Protein AF-A0A4Y2X2B8-F1 (afdb_monomer_lite)

Structure (mmCIF, N/CA/C/O backbone):
data_AF-A0A4Y2X2B8-F1
#
_entry.id   AF-A0A4Y2X2B8-F1
#
loop_
_atom_site.group_PDB
_atom_site.id
_atom_site.type_symbol
_atom_site.label_atom_id
_atom_site.label_alt_id
_atom_site.label_comp_id
_atom_site.label_asym_id
_atom_site.label_entity_id
_atom_site.label_seq_id
_atom_site.pdbx_PDB_ins_code
_atom_site.Cartn_x
_atom_site.Cartn_y
_atom_site.Cartn_z
_atom_site.occupancy
_atom_site.B_iso_or_equiv
_atom_site.auth_seq_id
_atom_site.auth_comp_id
_atom_site.auth_asym_id
_atom_site.auth_atom_id
_atom_site.pdbx_PDB_model_num
ATOM 1 N N . MET A 1 1 ? 5.332 -19.993 -2.858 1.00 38.53 1 MET A N 1
ATOM 2 C CA . MET A 1 1 ? 6.749 -20.087 -3.263 1.00 38.53 1 MET A CA 1
ATOM 3 C C . MET A 1 1 ? 6.742 -20.393 -4.751 1.00 38.53 1 MET A C 1
ATOM 5 O O . MET A 1 1 ? 6.251 -21.452 -5.110 1.00 38.53 1 MET A O 1
ATOM 9 N N . VAL A 1 2 ? 7.101 -19.439 -5.613 1.00 39.69 2 VAL A N 1
ATOM 10 C CA . VAL A 1 2 ? 7.128 -19.668 -7.070 1.00 39.69 2 VAL A CA 1
ATOM 11 C C . VAL A 1 2 ? 8.583 -19.916 -7.442 1.00 39.69 2 VAL A C 1
ATOM 13 O O . VAL A 1 2 ? 9.389 -18.992 -7.423 1.00 39.69 2 VAL A O 1
ATOM 16 N N . THR A 1 3 ? 8.921 -21.181 -7.670 1.00 45.09 3 THR A N 1
ATOM 17 C CA . THR A 1 3 ? 10.260 -21.622 -8.072 1.00 45.09 3 THR A CA 1
ATOM 18 C C . THR A 1 3 ? 10.431 -21.351 -9.564 1.00 45.09 3 THR A C 1
ATOM 20 O O . THR A 1 3 ? 9.633 -21.823 -10.372 1.00 45.09 3 THR A O 1
ATOM 23 N N . THR A 1 4 ? 11.446 -20.578 -9.942 1.00 54.59 4 THR A N 1
ATOM 24 C CA . THR A 1 4 ? 11.801 -20.330 -11.342 1.00 54.59 4 THR A CA 1
ATOM 25 C C . THR A 1 4 ? 12.544 -21.542 -11.907 1.00 54.59 4 THR A C 1
ATOM 27 O O . THR A 1 4 ? 13.564 -21.966 -11.369 1.00 54.59 4 THR A O 1
ATOM 30 N N . GLY A 1 5 ? 12.027 -22.125 -12.990 1.00 43.78 5 GLY A N 1
ATOM 31 C CA . GLY A 1 5 ? 12.719 -23.151 -13.770 1.00 43.78 5 GLY A CA 1
ATOM 32 C C . GLY A 1 5 ? 13.284 -22.544 -15.053 1.00 43.78 5 GLY A C 1
ATOM 33 O O . GLY A 1 5 ? 12.532 -21.958 -15.827 1.00 43.78 5 GLY A O 1
ATOM 34 N N . LEU A 1 6 ? 14.591 -22.680 -15.283 1.00 53.84 6 LEU A N 1
ATOM 35 C CA . LEU A 1 6 ? 15.222 -22.429 -16.584 1.00 53.84 6 LEU A CA 1
ATOM 36 C C . LEU A 1 6 ? 15.390 -23.766 -17.319 1.00 53.84 6 LEU A C 1
ATOM 38 O O . LEU A 1 6 ? 15.793 -24.760 -16.717 1.00 53.84 6 LEU A O 1
ATOM 42 N N . ASN A 1 7 ? 15.069 -23.796 -18.614 1.00 43.25 7 ASN A N 1
ATOM 43 C CA . ASN A 1 7 ? 15.209 -24.988 -19.453 1.00 43.25 7 ASN A CA 1
ATOM 44 C C . ASN A 1 7 ? 16.671 -25.126 -19.944 1.00 43.25 7 ASN A C 1
ATOM 46 O O . ASN A 1 7 ? 17.190 -24.166 -20.514 1.00 43.25 7 ASN A O 1
ATOM 50 N N . PRO A 1 8 ? 17.339 -26.284 -19.757 1.00 57.81 8 PRO A N 1
ATOM 51 C CA . PRO A 1 8 ? 18.758 -26.477 -20.071 1.00 57.81 8 PRO A CA 1
ATOM 52 C C . PRO A 1 8 ? 19.063 -26.809 -21.545 1.00 57.81 8 PRO A C 1
ATOM 54 O O . PRO A 1 8 ? 20.183 -27.207 -21.853 1.00 57.81 8 PRO A O 1
ATOM 57 N N . SER A 1 9 ? 18.117 -26.666 -22.478 1.00 54.47 9 SER A N 1
ATOM 58 C CA . SER A 1 9 ? 18.385 -26.916 -23.902 1.00 54.47 9 SER A CA 1
ATOM 59 C C . SER A 1 9 ? 17.758 -25.850 -24.797 1.00 54.47 9 SER A C 1
ATOM 61 O O . SER A 1 9 ? 16.569 -25.556 -24.701 1.00 54.47 9 SER A O 1
ATOM 63 N N . SER A 1 10 ? 18.561 -25.281 -25.698 1.00 55.69 10 SER A N 1
ATOM 64 C CA . SER A 1 10 ? 18.175 -24.197 -26.613 1.00 55.69 10 SER A CA 1
ATOM 65 C C . SER A 1 10 ? 17.110 -24.588 -27.651 1.00 55.69 10 SER A C 1
ATOM 67 O O . SER A 1 10 ? 16.647 -23.723 -28.388 1.00 55.69 10 SER A O 1
ATOM 69 N N . ASN A 1 11 ? 16.722 -25.871 -27.731 1.00 58.09 11 ASN A N 1
ATOM 70 C CA . ASN A 1 11 ? 15.921 -26.418 -28.834 1.00 58.09 11 ASN A CA 1
ATOM 71 C C . ASN A 1 11 ? 14.668 -27.197 -28.374 1.00 58.09 11 ASN A C 1
ATOM 73 O O . ASN A 1 11 ? 13.988 -27.801 -29.202 1.00 58.09 11 ASN A O 1
ATOM 77 N N . ALA A 1 12 ? 14.34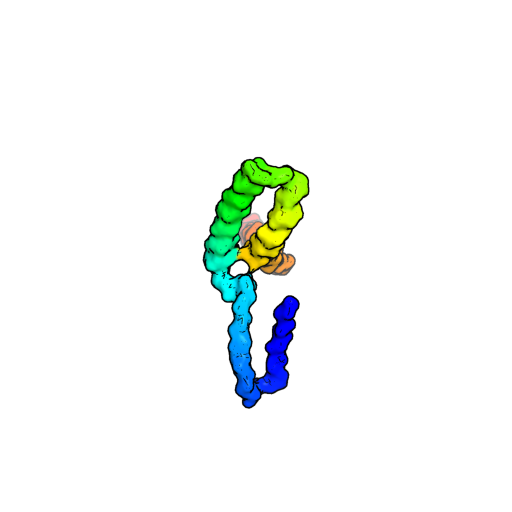0 -27.208 -27.078 1.00 50.19 12 ALA A N 1
ATOM 78 C CA . ALA A 1 12 ? 13.106 -27.812 -26.581 1.00 50.19 12 ALA A CA 1
ATOM 79 C C . ALA A 1 12 ? 12.006 -26.748 -26.487 1.00 50.19 12 ALA A C 1
ATOM 81 O O . ALA A 1 12 ? 12.197 -25.711 -25.857 1.00 50.19 12 ALA A O 1
ATOM 82 N N . CYS A 1 13 ? 10.850 -27.020 -27.098 1.00 51.62 13 CYS A N 1
ATOM 83 C CA . CYS A 1 13 ? 9.622 -26.240 -26.955 1.00 51.62 13 CYS A CA 1
ATOM 84 C C . CYS A 1 13 ? 9.238 -26.144 -25.467 1.00 51.62 13 CYS A C 1
ATOM 86 O O . CYS A 1 13 ? 8.568 -27.013 -24.915 1.00 51.62 13 CYS A O 1
ATOM 88 N N . GLY A 1 14 ? 9.733 -25.109 -24.793 1.00 49.59 14 GLY A N 1
ATOM 89 C CA . GLY A 1 14 ? 9.294 -24.704 -23.470 1.00 49.59 14 GLY A CA 1
ATOM 90 C C . GLY A 1 14 ? 8.185 -23.682 -23.635 1.00 49.59 14 GLY A C 1
ATOM 91 O O . GLY A 1 14 ? 8.361 -22.683 -24.331 1.00 49.59 14 GLY A O 1
ATOM 92 N N . LEU A 1 15 ? 7.040 -23.919 -23.001 1.00 50.28 15 LEU A N 1
ATOM 93 C CA . LEU A 1 15 ? 6.027 -22.882 -22.853 1.00 50.28 15 LEU A CA 1
ATOM 94 C C . LEU A 1 15 ? 6.678 -21.713 -22.110 1.00 50.28 15 LEU A C 1
ATOM 96 O O . LEU A 1 15 ? 7.235 -21.909 -21.029 1.00 50.28 15 LEU A O 1
ATOM 100 N N . ALA A 1 16 ? 6.638 -20.517 -22.701 1.00 50.78 16 ALA A N 1
ATOM 101 C CA . ALA A 1 16 ? 7.066 -19.300 -22.033 1.00 50.78 16 ALA A CA 1
ATOM 102 C C . ALA A 1 16 ? 6.228 -19.153 -20.760 1.00 50.78 16 ALA A C 1
ATOM 104 O O . ALA A 1 16 ? 5.053 -18.788 -20.807 1.00 50.78 16 ALA A O 1
ATOM 105 N N . VAL A 1 17 ? 6.814 -19.500 -19.617 1.00 46.88 17 VAL A N 1
ATOM 106 C CA . VAL A 1 17 ? 6.191 -19.248 -18.325 1.00 46.88 17 VAL A CA 1
ATOM 107 C C . VAL A 1 17 ? 6.174 -17.733 -18.183 1.00 46.88 17 VAL A C 1
ATOM 109 O O . VAL A 1 17 ? 7.213 -17.113 -17.963 1.00 46.88 17 VAL A O 1
ATOM 112 N N . ILE A 1 18 ? 5.005 -17.124 -18.388 1.00 53.16 18 ILE A N 1
ATOM 113 C CA . ILE A 1 18 ? 4.814 -15.695 -18.156 1.00 53.16 18 ILE A CA 1
ATOM 114 C C . ILE A 1 18 ? 5.147 -15.473 -16.684 1.00 53.16 18 ILE A C 1
ATOM 116 O O . ILE A 1 18 ? 4.464 -15.981 -15.795 1.00 53.16 18 ILE A O 1
ATOM 120 N N . ASN A 1 19 ? 6.229 -14.752 -16.415 1.00 54.53 19 ASN A N 1
ATOM 121 C CA . ASN A 1 19 ? 6.613 -14.417 -15.058 1.00 54.53 19 AS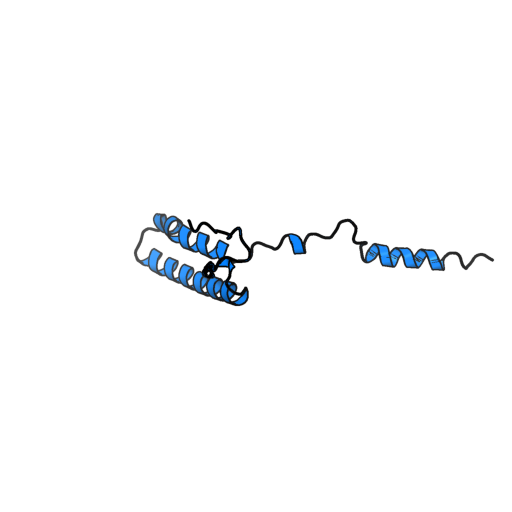N A CA 1
ATOM 122 C C . ASN A 1 19 ? 5.659 -13.312 -14.566 1.00 54.53 19 ASN A C 1
ATOM 124 O O . ASN A 1 19 ? 5.965 -12.128 -14.648 1.00 54.53 19 ASN A O 1
ATOM 128 N N . VAL A 1 20 ? 4.461 -13.678 -14.092 1.00 60.47 20 VAL A N 1
ATOM 129 C CA . VAL A 1 20 ? 3.439 -12.741 -13.563 1.00 60.47 20 VAL A CA 1
ATOM 130 C C . VAL A 1 20 ? 3.806 -12.259 -12.145 1.00 60.47 20 VAL A C 1
ATOM 132 O O . VAL A 1 20 ? 2.974 -12.151 -11.249 1.00 60.47 20 VAL A O 1
ATOM 135 N N . GLY A 1 21 ? 5.095 -12.034 -11.894 1.00 68.88 21 GLY A N 1
ATOM 136 C CA . GLY A 1 21 ? 5.598 -11.483 -10.638 1.00 68.88 21 GLY A CA 1
ATOM 137 C C . GLY A 1 21 ? 5.541 -9.958 -10.641 1.00 68.88 21 GLY A C 1
ATOM 138 O O . GLY A 1 21 ? 5.786 -9.342 -11.675 1.00 68.88 21 GLY A O 1
ATOM 139 N N . ILE A 1 22 ? 5.303 -9.347 -9.473 1.00 71.12 22 ILE A N 1
ATOM 140 C CA . ILE A 1 22 ? 5.339 -7.883 -9.266 1.00 71.12 22 ILE A CA 1
ATOM 141 C C . ILE A 1 22 ? 6.636 -7.269 -9.827 1.00 71.12 22 ILE A C 1
ATOM 143 O O . ILE A 1 22 ? 6.609 -6.180 -10.391 1.00 71.12 22 ILE A O 1
ATOM 147 N N . SER A 1 23 ? 7.752 -7.999 -9.758 1.00 72.31 23 SER A N 1
ATOM 148 C CA . SER A 1 23 ? 9.056 -7.602 -10.303 1.00 72.31 23 SER A CA 1
ATOM 149 C C . SER A 1 23 ? 9.092 -7.429 -11.828 1.00 72.31 23 SER A C 1
ATOM 151 O O . SER A 1 23 ? 9.954 -6.715 -12.323 1.00 72.31 23 SER A O 1
ATOM 153 N N . ASN A 1 24 ? 8.170 -8.049 -12.573 1.00 76.31 24 ASN A N 1
ATOM 154 C CA . ASN A 1 24 ? 8.083 -7.929 -14.036 1.00 76.31 24 ASN A CA 1
ATOM 155 C C . ASN A 1 24 ? 7.148 -6.796 -14.478 1.00 76.31 24 ASN A C 1
ATOM 157 O O . ASN A 1 24 ? 7.012 -6.540 -15.674 1.00 76.31 24 ASN A O 1
ATOM 161 N N . LEU A 1 25 ? 6.486 -6.117 -13.534 1.00 80.00 25 LEU A N 1
ATOM 162 C CA . LEU A 1 25 ? 5.663 -4.959 -13.853 1.00 80.00 25 LEU A CA 1
ATOM 163 C C . LEU A 1 25 ? 6.554 -3.762 -14.225 1.00 80.00 25 LEU A C 1
ATOM 165 O O . LEU A 1 25 ? 7.572 -3.518 -13.558 1.00 80.00 25 LEU A O 1
ATOM 169 N N . PRO A 1 26 ? 6.150 -2.958 -15.229 1.00 83.56 26 PRO A N 1
ATOM 170 C CA . 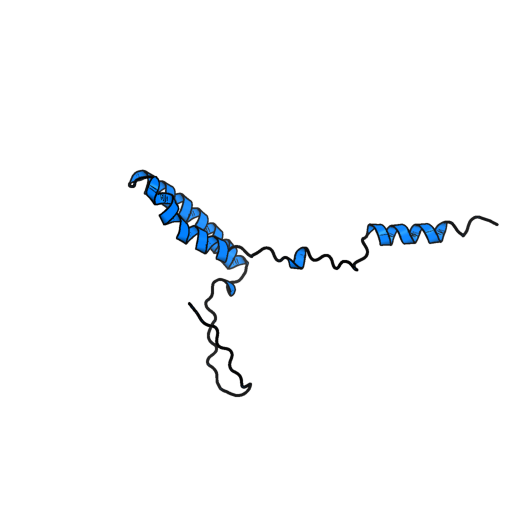PRO A 1 26 ? 6.817 -1.703 -15.539 1.00 83.56 26 PRO A CA 1
ATOM 171 C C . PRO A 1 26 ? 6.979 -0.840 -14.279 1.00 83.56 26 PRO A C 1
ATOM 173 O O . PRO A 1 26 ? 6.057 -0.806 -13.457 1.00 83.56 26 PRO A O 1
ATOM 176 N N . PRO A 1 27 ? 8.095 -0.103 -14.122 1.00 83.31 27 PRO A N 1
ATOM 177 C CA . PRO A 1 27 ? 8.312 0.762 -12.960 1.00 83.31 27 PRO A CA 1
ATOM 178 C C . PRO A 1 27 ? 7.126 1.691 -12.679 1.00 83.31 27 PRO A C 1
ATOM 180 O O . PRO A 1 27 ? 6.696 1.819 -11.539 1.00 83.31 27 PRO A O 1
ATOM 183 N N . ILE A 1 28 ? 6.521 2.253 -13.730 1.00 87.44 28 ILE A N 1
ATOM 184 C CA . ILE A 1 28 ? 5.350 3.126 -13.601 1.00 87.44 28 ILE A CA 1
ATOM 185 C C . ILE A 1 28 ? 4.120 2.410 -13.028 1.00 87.44 28 ILE A C 1
ATOM 187 O O . ILE A 1 28 ? 3.425 2.966 -12.182 1.00 87.44 28 ILE A O 1
ATOM 191 N N . ALA A 1 29 ? 3.882 1.159 -13.430 1.00 88.12 29 ALA A N 1
ATOM 192 C CA . ALA A 1 29 ? 2.775 0.355 -12.923 1.00 88.12 29 ALA A CA 1
ATOM 193 C C . ALA A 1 29 ? 3.003 -0.046 -11.458 1.00 88.12 29 ALA A C 1
ATOM 195 O O . ALA A 1 29 ? 2.059 -0.056 -10.672 1.00 88.12 29 ALA A O 1
ATOM 196 N N . ARG A 1 30 ? 4.257 -0.328 -11.075 1.00 89.12 30 ARG A N 1
ATOM 197 C CA . ARG A 1 30 ? 4.630 -0.590 -9.677 1.00 89.12 30 ARG A CA 1
ATOM 198 C C . ARG A 1 30 ? 4.393 0.631 -8.788 1.00 89.12 30 ARG A C 1
ATOM 200 O O . ARG A 1 30 ? 3.788 0.493 -7.728 1.00 89.12 30 ARG A O 1
ATOM 207 N N . THR A 1 31 ? 4.791 1.817 -9.246 1.00 91.62 31 THR A N 1
ATOM 208 C CA . THR A 1 31 ? 4.567 3.077 -8.525 1.00 91.62 31 THR A CA 1
ATOM 209 C C . THR A 1 31 ? 3.078 3.415 -8.396 1.00 91.62 31 THR A C 1
ATOM 211 O O . THR A 1 31 ? 2.633 3.773 -7.307 1.00 91.62 31 THR A O 1
ATOM 214 N N . ASP A 1 32 ? 2.278 3.257 -9.458 1.00 93.31 32 ASP A N 1
ATOM 215 C CA . ASP A 1 32 ? 0.819 3.463 -9.390 1.00 93.31 32 ASP A CA 1
ATOM 216 C C . ASP A 1 32 ? 0.159 2.506 -8.383 1.00 93.31 32 ASP A C 1
ATOM 218 O O . ASP A 1 32 ? -0.615 2.935 -7.523 1.00 93.31 32 ASP A O 1
ATOM 222 N N . LEU A 1 33 ? 0.531 1.220 -8.414 1.00 93.25 33 LEU A N 1
ATOM 223 C CA . LEU A 1 33 ? 0.067 0.234 -7.437 1.00 93.25 33 LEU A CA 1
ATOM 224 C C . LEU A 1 33 ? 0.462 0.599 -6.002 1.00 93.25 33 LEU A C 1
ATOM 226 O O . LEU A 1 33 ? -0.372 0.480 -5.104 1.00 93.25 33 LEU A O 1
ATOM 230 N N . ALA A 1 34 ? 1.696 1.058 -5.777 1.00 93.06 34 ALA A N 1
ATOM 231 C CA . ALA A 1 34 ? 2.159 1.475 -4.453 1.00 93.06 34 ALA A CA 1
ATOM 232 C C . ALA A 1 34 ? 1.320 2.642 -3.912 1.00 93.06 34 ALA A C 1
ATOM 234 O O . ALA A 1 34 ? 0.854 2.600 -2.773 1.00 93.06 34 ALA A O 1
ATOM 235 N N . ASN A 1 35 ? 1.052 3.641 -4.753 1.00 94.94 35 ASN A N 1
ATOM 236 C CA . ASN A 1 35 ? 0.247 4.803 -4.384 1.00 94.94 35 ASN A CA 1
ATOM 237 C C . ASN A 1 35 ? -1.204 4.423 -4.060 1.00 94.94 35 ASN A C 1
ATOM 239 O O . ASN A 1 35 ? -1.757 4.866 -3.051 1.00 94.94 35 ASN A O 1
ATOM 243 N N . ARG A 1 36 ? -1.819 3.553 -4.870 1.00 95.88 36 ARG A N 1
ATOM 244 C CA . ARG A 1 36 ? -3.172 3.038 -4.598 1.00 95.88 36 ARG A CA 1
ATOM 245 C C . ARG A 1 36 ? -3.225 2.249 -3.296 1.00 95.88 36 ARG A C 1
ATOM 247 O O . ARG A 1 36 ? -4.168 2.398 -2.522 1.00 95.88 36 ARG A O 1
ATOM 254 N N . LEU A 1 37 ? -2.211 1.428 -3.040 1.00 95.31 37 LEU A N 1
ATOM 255 C CA . LEU A 1 37 ? -2.125 0.641 -1.820 1.00 95.31 37 LEU A CA 1
ATOM 256 C C . LEU A 1 37 ? -1.974 1.522 -0.575 1.00 95.31 37 LEU A C 1
ATOM 258 O O . LEU A 1 37 ? -2.636 1.256 0.425 1.00 95.31 37 LEU A O 1
ATOM 262 N N . LEU A 1 38 ? -1.179 2.593 -0.637 1.00 96.06 38 LEU A N 1
ATOM 263 C CA . LEU A 1 38 ? -1.076 3.572 0.451 1.00 96.06 38 LEU A CA 1
ATOM 264 C C . LEU A 1 38 ? -2.439 4.191 0.788 1.00 96.06 38 LEU A C 1
ATOM 266 O O . LEU A 1 38 ? -2.820 4.237 1.958 1.00 96.06 38 LEU A O 1
ATOM 270 N N . ALA A 1 39 ? -3.208 4.588 -0.229 1.00 96.25 39 ALA A N 1
ATOM 271 C CA . ALA A 1 39 ? -4.552 5.128 -0.029 1.00 96.25 39 ALA A CA 1
ATOM 272 C C . ALA A 1 39 ? -5.519 4.104 0.600 1.00 96.25 39 ALA A C 1
ATOM 274 O O . ALA A 1 39 ? -6.364 4.473 1.418 1.00 96.25 39 ALA A O 1
ATOM 275 N N . LEU A 1 40 ? -5.397 2.819 0.246 1.00 96.44 40 LEU A N 1
ATOM 276 C CA . LEU A 1 40 ? -6.195 1.744 0.846 1.00 96.44 40 LEU A CA 1
ATOM 277 C C . LEU A 1 40 ? -5.803 1.466 2.296 1.00 96.44 40 LEU A C 1
ATOM 279 O O . LEU A 1 40 ? -6.682 1.250 3.125 1.00 96.44 40 LEU A O 1
ATOM 283 N N . ILE A 1 41 ? -4.508 1.487 2.616 1.00 96.38 41 ILE A N 1
ATOM 284 C CA . ILE A 1 41 ? -4.020 1.309 3.987 1.00 96.38 41 ILE A CA 1
ATOM 285 C C . ILE A 1 41 ? -4.593 2.397 4.898 1.00 96.38 41 ILE A C 1
ATOM 287 O O . ILE A 1 41 ? -5.026 2.096 6.010 1.00 96.38 41 ILE A O 1
ATOM 291 N N . GLU A 1 42 ? -4.619 3.646 4.434 1.00 96.44 42 GLU A N 1
ATOM 292 C CA . GLU A 1 42 ? -5.159 4.760 5.214 1.00 96.44 42 GLU A CA 1
ATOM 293 C C . GLU A 1 42 ? -6.656 4.577 5.502 1.00 96.44 42 GLU A C 1
ATOM 295 O O . GLU A 1 42 ? -7.097 4.644 6.651 1.00 96.44 42 GLU A O 1
ATOM 300 N N . GLN A 1 43 ? -7.434 4.219 4.478 1.00 96.94 43 GLN A N 1
ATOM 301 C CA . GLN A 1 43 ? -8.859 3.914 4.640 1.00 96.94 43 GLN A CA 1
ATOM 302 C C . GLN A 1 43 ? -9.091 2.705 5.553 1.00 96.94 43 GLN A C 1
ATOM 304 O O . GLN A 1 43 ? -9.974 2.730 6.412 1.00 96.94 43 GLN A O 1
ATOM 309 N N . PHE A 1 44 ? -8.280 1.656 5.409 1.00 96.94 44 PHE A N 1
ATOM 310 C CA . PHE A 1 44 ? -8.347 0.471 6.253 1.00 96.94 44 PHE A CA 1
ATOM 311 C C . PHE A 1 44 ? -8.107 0.819 7.725 1.00 96.94 44 PHE A C 1
ATOM 313 O O . PHE A 1 44 ? -8.858 0.358 8.582 1.00 96.94 44 PHE A O 1
ATOM 320 N N . ARG A 1 45 ? -7.115 1.667 8.029 1.00 96.38 45 ARG A N 1
ATOM 321 C CA . ARG A 1 45 ? -6.853 2.147 9.396 1.00 96.38 45 ARG A CA 1
ATOM 322 C C . ARG A 1 45 ? -8.057 2.879 9.975 1.00 96.38 45 ARG A C 1
ATOM 324 O O . ARG A 1 45 ? -8.468 2.563 11.091 1.00 96.38 45 ARG A O 1
ATOM 331 N N . ALA A 1 46 ? -8.645 3.802 9.215 1.00 96.50 46 ALA A N 1
ATOM 332 C CA . ALA A 1 46 ? -9.818 4.555 9.652 1.00 96.50 46 ALA A CA 1
ATOM 333 C C . ALA A 1 46 ? -11.006 3.630 9.972 1.00 96.50 46 ALA A C 1
ATOM 335 O O . ALA A 1 46 ? -11.602 3.717 11.048 1.00 96.50 46 ALA A O 1
ATOM 336 N N . VAL A 1 47 ? -11.308 2.682 9.078 1.00 97.38 47 VAL A N 1
ATOM 337 C CA . VAL A 1 47 ? -12.389 1.706 9.288 1.00 97.38 47 VAL A CA 1
ATOM 338 C C . VAL A 1 47 ? -12.075 0.777 10.460 1.00 97.38 47 VAL A C 1
ATOM 340 O O . VAL A 1 47 ? -12.955 0.515 11.282 1.00 97.38 47 VAL A O 1
ATOM 343 N N . TRP A 1 48 ? -10.832 0.309 10.590 1.00 97.06 48 TRP A N 1
ATOM 344 C CA . TRP A 1 48 ? -10.423 -0.566 11.684 1.00 97.06 48 TRP A CA 1
ATOM 345 C C . TRP A 1 48 ? -10.662 0.089 13.041 1.00 97.06 48 TRP A C 1
ATOM 347 O O . TRP A 1 48 ? -11.344 -0.498 13.877 1.00 97.06 48 TRP A O 1
ATOM 357 N N . LEU A 1 49 ? -10.163 1.313 13.236 1.00 95.94 49 LEU A N 1
ATOM 358 C CA . LEU A 1 49 ? -10.281 2.045 14.500 1.00 95.94 49 LEU A CA 1
ATOM 359 C C . LEU A 1 49 ? -11.731 2.401 14.855 1.00 95.94 49 LEU A C 1
ATOM 361 O O . LEU A 1 49 ? -12.032 2.616 16.024 1.00 95.94 49 LEU A O 1
ATOM 365 N N . SER A 1 50 ? -12.641 2.406 13.875 1.00 96.56 50 SER A N 1
ATOM 366 C CA . SER A 1 50 ? -14.073 2.612 14.122 1.00 96.56 50 SER A CA 1
ATOM 367 C C . SER A 1 50 ? -14.808 1.373 14.656 1.00 96.56 50 SER A C 1
ATOM 369 O O . SER A 1 50 ? -15.905 1.509 15.195 1.00 96.56 50 SER A O 1
ATOM 371 N N . ARG A 1 51 ? -14.252 0.161 14.488 1.00 94.81 51 ARG A N 1
ATOM 372 C CA . ARG A 1 51 ? -14.959 -1.107 14.781 1.00 94.81 51 ARG A CA 1
ATOM 373 C C . ARG A 1 51 ? -14.164 -2.136 15.581 1.00 94.81 51 ARG A C 1
ATOM 375 O O . ARG A 1 51 ? -14.754 -3.100 16.055 1.00 94.81 51 ARG A O 1
ATOM 382 N N . ASN A 1 52 ? -12.853 -1.969 15.718 1.00 95.62 52 ASN A N 1
ATOM 383 C CA . ASN A 1 52 ? -11.952 -2.969 16.285 1.00 95.62 52 ASN A CA 1
ATOM 384 C C . ASN A 1 52 ? -10.998 -2.350 17.312 1.00 95.62 52 ASN A C 1
ATOM 386 O O . ASN A 1 52 ? -10.747 -1.145 17.321 1.00 95.62 52 ASN A O 1
ATOM 390 N N . LEU A 1 53 ? -10.408 -3.207 18.147 1.00 94.06 53 LEU A N 1
ATOM 391 C CA . LEU A 1 53 ? -9.379 -2.812 19.106 1.00 94.06 53 LEU A CA 1
ATOM 392 C C . LEU A 1 53 ? -8.083 -2.373 18.390 1.00 94.06 53 LEU A C 1
ATOM 394 O O . LEU A 1 53 ? -7.636 -3.050 17.455 1.00 94.06 53 LEU A O 1
ATOM 398 N N . PRO A 1 54 ? -7.412 -1.303 18.859 1.00 93.19 54 PRO A N 1
ATOM 399 C CA . PRO A 1 54 ? -6.166 -0.823 18.256 1.00 93.19 54 PRO A CA 1
ATOM 400 C C . PRO A 1 54 ? -5.021 -1.847 18.259 1.00 93.19 54 PRO A C 1
ATOM 402 O O . PRO A 1 54 ? -4.182 -1.828 17.361 1.00 93.19 54 PRO A O 1
ATOM 405 N N . CYS A 1 55 ? -4.984 -2.766 19.230 1.00 93.31 55 CYS A N 1
ATOM 406 C CA . CYS A 1 55 ? -3.883 -3.722 19.389 1.00 93.31 55 CYS A CA 1
ATOM 407 C C . CYS A 1 55 ? -3.716 -4.689 18.202 1.00 93.31 55 CYS A C 1
ATOM 409 O O . CYS A 1 55 ? -2.596 -5.098 17.911 1.00 93.31 55 CYS A O 1
ATOM 411 N N . GLY A 1 56 ? -4.792 -5.016 17.478 1.00 93.50 56 GLY A N 1
ATOM 412 C CA . GLY A 1 56 ? -4.739 -5.900 16.304 1.00 93.50 56 GLY A CA 1
ATOM 413 C C . GLY A 1 56 ? -4.398 -5.191 14.988 1.00 93.50 56 GLY A C 1
ATOM 414 O O . GLY A 1 56 ? -4.215 -5.848 13.958 1.00 93.50 56 GLY A O 1
ATOM 415 N N . LEU A 1 57 ? -4.308 -3.856 14.998 1.00 94.12 57 LEU A N 1
ATOM 416 C CA . LEU A 1 57 ? -4.127 -3.075 13.777 1.00 94.12 57 LEU A CA 1
ATOM 417 C C . LEU A 1 57 ? -2.764 -3.347 13.131 1.00 94.12 57 LEU A C 1
ATOM 419 O O . LEU A 1 57 ? -2.693 -3.588 11.930 1.00 94.12 57 LEU A O 1
ATOM 423 N N . GLN A 1 58 ? -1.684 -3.359 13.916 1.00 93.94 58 GLN A N 1
ATOM 424 C CA . GLN A 1 58 ? -0.334 -3.536 13.368 1.00 93.94 58 GLN A CA 1
ATOM 425 C C . GLN A 1 58 ? -0.134 -4.905 12.716 1.00 93.94 58 GLN A C 1
ATOM 427 O O . GLN A 1 58 ? 0.411 -4.992 11.617 1.00 93.94 58 GLN A O 1
ATOM 432 N N . THR A 1 59 ? -0.643 -5.968 13.340 1.00 93.94 59 THR A N 1
ATOM 433 C CA . THR A 1 59 ? -0.599 -7.322 12.772 1.00 93.94 59 THR A CA 1
ATOM 434 C C . THR A 1 59 ? -1.353 -7.393 11.447 1.00 93.94 59 THR A C 1
ATOM 436 O O . THR A 1 59 ? -0.857 -7.970 10.483 1.00 93.94 59 THR A O 1
ATOM 439 N N . SER A 1 60 ? -2.516 -6.746 11.366 1.00 92.81 60 SER A N 1
ATOM 440 C CA . SER A 1 60 ? -3.323 -6.710 10.141 1.00 92.81 60 SER A CA 1
ATOM 441 C C . SER A 1 60 ? -2.646 -5.914 9.019 1.00 92.81 60 SER A C 1
ATOM 443 O O . SER A 1 60 ? -2.766 -6.256 7.845 1.00 92.81 60 SER A O 1
ATOM 445 N N . LEU A 1 61 ? -1.876 -4.882 9.373 1.00 95.50 61 LEU A N 1
ATOM 446 C CA . LEU A 1 61 ? -1.128 -4.057 8.423 1.00 95.50 61 LEU A CA 1
ATOM 447 C C . LEU A 1 61 ? 0.153 -4.714 7.892 1.00 95.50 61 LEU A C 1
ATOM 449 O O . LEU A 1 61 ? 0.661 -4.297 6.850 1.00 95.50 61 LEU A O 1
ATOM 453 N N . ALA A 1 62 ? 0.668 -5.748 8.560 1.00 93.38 62 ALA A N 1
ATOM 454 C CA . ALA A 1 62 ? 1.930 -6.394 8.201 1.00 93.38 62 ALA A CA 1
ATOM 455 C C . ALA A 1 62 ? 1.945 -6.934 6.758 1.00 93.38 62 ALA A C 1
ATOM 457 O O . ALA A 1 62 ? 2.958 -6.815 6.065 1.00 93.38 62 ALA A O 1
ATOM 458 N N . MET A 1 63 ? 0.819 -7.467 6.268 1.00 89.25 63 MET A N 1
ATOM 459 C CA . MET A 1 63 ? 0.718 -7.945 4.883 1.00 89.2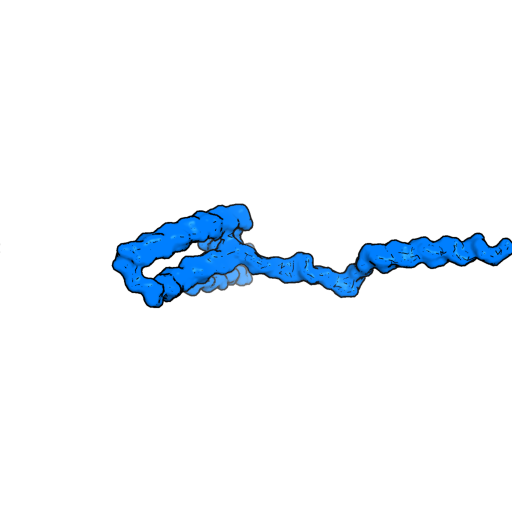5 63 MET A CA 1
ATOM 460 C C . MET A 1 63 ? 0.770 -6.802 3.866 1.00 89.25 63 MET A C 1
ATOM 462 O O . MET A 1 63 ? 1.449 -6.926 2.849 1.00 89.25 63 MET A O 1
ATOM 466 N N . PHE A 1 64 ? 0.108 -5.678 4.149 1.00 93.00 64 PHE A N 1
ATOM 467 C CA . PHE A 1 64 ? 0.146 -4.511 3.268 1.00 93.00 64 PHE A CA 1
ATOM 468 C C . PHE A 1 64 ? 1.548 -3.902 3.201 1.00 93.00 64 PHE A C 1
ATOM 470 O O . PHE A 1 64 ? 2.037 -3.614 2.111 1.00 93.00 64 PHE A O 1
ATOM 477 N N . ASN A 1 65 ? 2.232 -3.795 4.344 1.00 92.06 65 ASN A N 1
ATOM 478 C CA . ASN A 1 65 ? 3.620 -3.331 4.401 1.00 92.06 65 ASN A CA 1
ATOM 479 C C . ASN A 1 65 ? 4.557 -4.258 3.612 1.00 92.06 65 ASN A C 1
ATOM 481 O O . ASN A 1 65 ? 5.374 -3.788 2.829 1.00 92.06 65 ASN A O 1
ATOM 485 N N . SER A 1 66 ? 4.382 -5.575 3.746 1.00 90.75 66 SER A N 1
ATOM 486 C CA . SER A 1 66 ? 5.159 -6.573 2.992 1.00 90.75 66 SER A CA 1
ATOM 487 C C . SER A 1 66 ? 4.926 -6.520 1.478 1.00 90.75 66 SER A C 1
ATOM 489 O O . SER A 1 66 ? 5.749 -7.009 0.705 1.00 90.75 66 SER A O 1
ATOM 491 N N . LEU A 1 67 ? 3.775 -6.004 1.039 1.00 89.62 67 LEU A N 1
ATOM 492 C CA . LEU A 1 67 ? 3.460 -5.833 -0.377 1.00 89.62 67 LEU A CA 1
ATOM 493 C C . LEU A 1 67 ? 3.975 -4.488 -0.905 1.00 89.62 67 LEU A C 1
ATOM 495 O O . LEU A 1 67 ? 4.473 -4.439 -2.026 1.00 89.62 67 LEU A O 1
ATOM 499 N N . LEU A 1 68 ? 3.936 -3.431 -0.084 1.00 90.88 68 LEU A N 1
ATOM 500 C CA . LEU A 1 68 ? 4.552 -2.139 -0.396 1.00 90.88 68 LEU A CA 1
ATOM 501 C C . LEU A 1 68 ? 6.051 -2.272 -0.665 1.00 90.88 68 LEU A C 1
ATOM 503 O O . LEU A 1 68 ? 6.523 -1.757 -1.675 1.00 90.88 68 LEU A O 1
ATOM 507 N N . THR A 1 69 ? 6.786 -3.006 0.175 1.00 88.31 69 THR A N 1
ATOM 508 C CA . THR A 1 69 ? 8.233 -3.203 -0.028 1.00 88.31 69 THR A CA 1
ATOM 509 C C . THR A 1 69 ? 8.560 -3.886 -1.354 1.00 88.31 69 THR A C 1
ATOM 511 O O . THR A 1 69 ? 9.598 -3.618 -1.933 1.00 88.31 69 THR A O 1
ATOM 514 N N . LYS A 1 70 ? 7.658 -4.719 -1.887 1.00 86.25 70 LYS A N 1
ATOM 515 C CA . LYS A 1 70 ? 7.839 -5.382 -3.190 1.00 86.25 70 LYS A CA 1
ATOM 516 C C . LYS A 1 70 ? 7.505 -4.490 -4.387 1.00 86.25 70 LYS A C 1
ATOM 518 O O . LYS A 1 70 ? 7.898 -4.808 -5.508 1.00 86.25 70 LYS A O 1
ATOM 523 N N . LEU A 1 71 ? 6.720 -3.434 -4.178 1.00 87.56 71 LEU A N 1
ATOM 524 C CA . LEU A 1 71 ? 6.329 -2.486 -5.224 1.00 87.56 71 LEU A CA 1
ATOM 525 C C . LEU A 1 71 ? 7.338 -1.346 -5.364 1.00 87.56 71 LEU A C 1
ATOM 527 O O . LEU A 1 71 ? 7.544 -0.847 -6.468 1.00 87.56 71 LEU A O 1
ATOM 531 N N . ILE A 1 72 ? 7.978 -0.950 -4.268 1.00 82.44 72 ILE A N 1
ATOM 532 C CA . ILE A 1 72 ? 9.014 0.079 -4.282 1.00 82.44 72 ILE A CA 1
ATOM 533 C C . ILE A 1 72 ? 10.298 -0.553 -4.845 1.00 82.44 72 ILE A C 1
ATOM 535 O O . ILE A 1 72 ? 10.656 -1.655 -4.431 1.00 82.44 72 ILE A O 1
ATOM 539 N N . PRO A 1 73 ? 10.977 0.074 -5.822 1.00 69.81 73 PRO A N 1
ATOM 540 C CA . PRO A 1 73 ? 12.285 -0.400 -6.252 1.00 69.81 73 PRO A CA 1
ATOM 541 C C . PRO A 1 73 ? 13.236 -0.414 -5.048 1.00 69.81 73 PRO A C 1
ATOM 543 O O . PRO A 1 73 ? 13.366 0.604 -4.370 1.00 69.81 73 PRO A O 1
ATOM 546 N N . GLU A 1 74 ? 13.899 -1.544 -4.789 1.00 66.19 74 GLU A N 1
ATOM 547 C CA . GLU A 1 74 ? 15.118 -1.552 -3.972 1.00 66.19 74 GLU A CA 1
ATOM 548 C C . GLU A 1 74 ? 16.047 -0.511 -4.608 1.00 66.19 74 GLU A C 1
ATOM 550 O O . GLU A 1 74 ? 16.188 -0.507 -5.836 1.00 66.19 74 GLU A O 1
ATOM 555 N N . ASN A 1 75 ? 16.576 0.429 -3.819 1.00 54.31 75 ASN A N 1
ATOM 556 C CA . ASN A 1 75 ? 17.494 1.437 -4.338 1.00 54.31 75 ASN A CA 1
ATOM 557 C C . ASN A 1 75 ? 18.560 0.713 -5.159 1.00 54.31 75 ASN A C 1
ATOM 559 O O . ASN A 1 75 ? 19.197 -0.215 -4.665 1.00 54.31 75 ASN A O 1
ATOM 563 N N . ASP A 1 76 ? 18.680 1.076 -6.431 1.00 50.22 76 ASP A N 1
ATOM 564 C CA . ASP A 1 76 ? 19.675 0.488 -7.305 1.00 50.22 76 ASP A CA 1
ATOM 565 C C . ASP A 1 76 ? 21.044 0.939 -6.784 1.00 50.22 76 ASP A C 1
ATOM 567 O O . ASP A 1 76 ? 21.488 2.052 -7.065 1.00 50.22 76 ASP A O 1
ATOM 571 N N . ASP A 1 77 ? 21.691 0.111 -5.960 1.00 49.94 77 ASP A N 1
ATOM 572 C CA . ASP A 1 77 ? 23.021 0.389 -5.405 1.00 49.94 77 ASP A CA 1
ATOM 573 C C . ASP A 1 77 ? 24.055 0.647 -6.521 1.00 49.94 77 ASP A C 1
ATOM 575 O O . ASP A 1 77 ? 25.103 1.248 -6.275 1.00 49.94 77 ASP A O 1
ATOM 579 N N . SER A 1 78 ? 23.754 0.271 -7.773 1.00 54.62 78 SER A N 1
ATOM 580 C CA . SER A 1 78 ? 24.590 0.576 -8.938 1.00 54.62 78 SER A CA 1
ATOM 581 C C . SER A 1 78 ? 24.591 2.058 -9.338 1.00 54.62 78 SER A C 1
ATOM 583 O O . SER A 1 78 ? 25.564 2.532 -9.922 1.00 54.62 78 SER A O 1
ATOM 585 N N . LEU A 1 79 ? 23.566 2.835 -8.967 1.00 50.75 79 LEU A N 1
ATOM 586 C CA . LEU A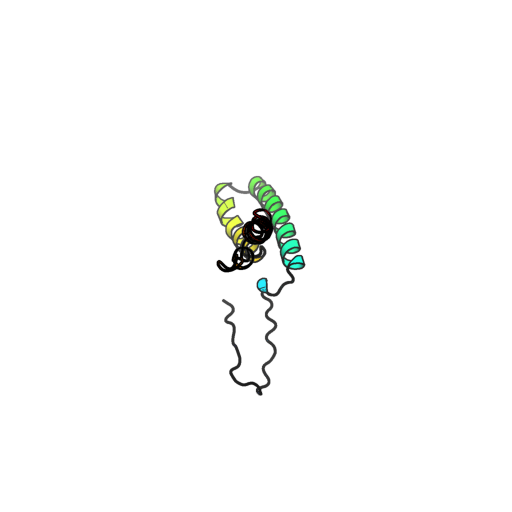 1 79 ? 23.534 4.290 -9.180 1.00 50.75 79 LEU A CA 1
ATOM 587 C C . LEU A 1 79 ? 24.463 5.043 -8.213 1.00 50.75 79 LEU A C 1
ATOM 589 O O . LEU A 1 79 ? 24.823 6.190 -8.477 1.00 50.75 79 LEU A O 1
ATOM 593 N N . TYR A 1 80 ? 24.884 4.389 -7.125 1.00 51.84 80 TYR A N 1
ATOM 594 C CA . TYR A 1 80 ? 25.858 4.905 -6.161 1.00 51.84 80 TYR A CA 1
ATOM 595 C C . TYR A 1 80 ? 27.234 4.240 -6.265 1.00 51.84 80 TYR A C 1
ATOM 597 O O . TYR A 1 80 ? 28.164 4.673 -5.579 1.00 51.84 80 TYR A O 1
ATOM 605 N N . SER A 1 81 ? 27.417 3.240 -7.136 1.00 46.88 81 SER A N 1
ATOM 606 C CA . SER A 1 81 ? 28.749 2.725 -7.446 1.00 46.88 81 SER A CA 1
ATOM 607 C C . SER A 1 81 ? 29.469 3.704 -8.373 1.00 46.88 81 SER A C 1
ATOM 609 O O . SER A 1 81 ? 29.603 3.479 -9.574 1.00 46.88 81 SER A O 1
ATOM 611 N N . VAL A 1 82 ? 29.932 4.821 -7.808 1.00 59.62 82 VAL A N 1
ATOM 612 C CA . VAL A 1 82 ? 31.025 5.589 -8.403 1.00 59.62 82 VAL A CA 1
ATOM 613 C C . VAL A 1 82 ? 32.189 4.612 -8.527 1.00 59.62 82 VAL A C 1
ATOM 615 O O . VAL A 1 82 ? 32.727 4.148 -7.518 1.00 59.62 82 VAL A O 1
ATOM 618 N N . ASP A 1 83 ? 32.531 4.239 -9.759 1.00 59.53 83 ASP A N 1
ATOM 619 C CA . ASP A 1 83 ? 33.735 3.465 -10.037 1.00 59.53 83 ASP A CA 1
ATOM 620 C C . ASP A 1 83 ? 34.895 4.214 -9.372 1.00 59.53 83 ASP A C 1
ATOM 622 O O . ASP A 1 83 ? 35.134 5.381 -9.678 1.00 59.53 83 ASP A O 1
ATOM 626 N N . ARG A 1 84 ? 35.598 3.602 -8.413 1.00 58.94 84 ARG A N 1
ATOM 627 C CA . ARG A 1 84 ? 36.688 4.282 -7.685 1.00 58.94 84 ARG A CA 1
ATOM 628 C C . ARG A 1 84 ? 37.816 4.757 -8.608 1.00 58.94 84 ARG A C 1
ATOM 630 O O . ARG A 1 84 ? 38.670 5.513 -8.160 1.00 58.94 84 ARG A O 1
ATOM 637 N N . ASN A 1 85 ? 37.812 4.325 -9.869 1.00 56.94 85 ASN A N 1
ATOM 638 C CA . ASN A 1 85 ? 38.736 4.772 -10.902 1.00 56.94 85 ASN A CA 1
ATOM 639 C C . ASN A 1 85 ? 38.173 5.891 -11.794 1.00 56.94 85 ASN A C 1
ATOM 641 O O . ASN A 1 85 ? 38.874 6.329 -12.704 1.00 56.94 85 ASN A O 1
ATOM 645 N N . THR A 1 86 ? 36.937 6.358 -11.576 1.00 65.69 86 THR A N 1
ATOM 646 C CA . THR A 1 86 ? 36.433 7.551 -12.269 1.00 65.69 86 THR A CA 1
ATOM 647 C C . THR A 1 86 ? 37.068 8.800 -11.657 1.00 65.69 86 THR A C 1
ATOM 649 O O . THR A 1 86 ? 36.828 9.087 -10.483 1.00 65.69 86 THR A O 1
ATOM 652 N N . PRO A 1 87 ? 37.898 9.543 -12.414 1.00 62.66 87 PRO A N 1
ATOM 653 C CA . PRO A 1 87 ? 38.493 10.773 -11.911 1.00 62.66 87 PRO A CA 1
ATOM 654 C C . PRO A 1 87 ? 37.378 11.776 -11.609 1.00 62.66 87 PRO A C 1
ATOM 656 O O . PRO A 1 87 ? 36.468 11.962 -12.426 1.00 62.66 87 PRO A O 1
ATOM 659 N N . LEU A 1 88 ? 37.428 12.420 -10.440 1.00 73.19 88 LEU A N 1
ATOM 660 C CA . LEU A 1 88 ? 36.438 13.436 -10.105 1.00 73.19 88 LEU A CA 1
ATOM 661 C C . LEU A 1 88 ? 36.604 14.617 -11.066 1.00 73.19 88 LEU A C 1
ATOM 663 O O . LEU A 1 88 ? 37.719 14.951 -11.465 1.00 73.19 88 LEU A O 1
ATOM 667 N N . LEU A 1 89 ? 35.504 15.294 -11.420 1.00 60.28 89 LEU A N 1
ATOM 668 C CA . LEU A 1 89 ? 35.558 16.510 -12.251 1.00 60.28 89 LEU A CA 1
ATOM 669 C C . LEU A 1 89 ? 36.586 17.517 -11.700 1.00 60.28 89 LEU A C 1
ATOM 671 O O . LEU A 1 89 ? 37.305 18.145 -12.469 1.00 60.28 89 LEU A O 1
ATOM 675 N N . GLN A 1 90 ? 36.720 17.589 -10.374 1.00 62.41 90 GLN A N 1
ATOM 676 C CA . GLN A 1 90 ? 37.732 18.374 -9.665 1.00 62.41 90 GLN A CA 1
ATOM 677 C C . GLN A 1 90 ? 39.176 18.054 -10.108 1.00 62.41 90 GLN A C 1
ATOM 679 O O . GLN A 1 90 ? 39.972 18.972 -10.307 1.00 62.41 90 GLN A O 1
ATOM 684 N N . ASP A 1 91 ? 39.505 16.776 -10.305 1.00 65.69 91 ASP A N 1
ATOM 685 C CA . ASP A 1 91 ? 40.848 16.306 -10.667 1.00 65.69 91 ASP A CA 1
ATOM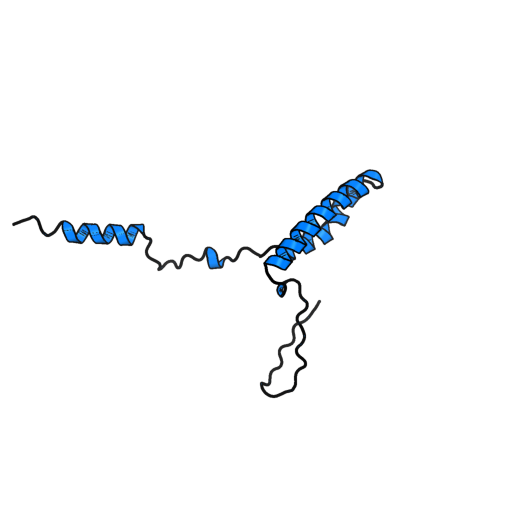 686 C C . ASP A 1 91 ? 41.174 16.624 -12.132 1.00 65.69 91 ASP A C 1
ATOM 688 O O . ASP A 1 91 ? 42.292 17.027 -12.463 1.00 65.69 91 ASP A O 1
ATOM 692 N N . LEU A 1 92 ? 40.170 16.525 -13.010 1.00 65.25 92 LEU A N 1
ATOM 693 C CA . LEU A 1 92 ? 40.288 16.884 -14.426 1.00 65.25 92 LEU A CA 1
ATOM 694 C C . LEU A 1 92 ? 40.543 18.386 -14.618 1.00 65.25 92 LEU A C 1
ATOM 696 O O . LEU A 1 92 ? 41.371 18.766 -15.447 1.00 65.25 92 LEU A O 1
ATOM 700 N N . TYR A 1 93 ? 39.889 19.238 -13.824 1.00 59.19 93 TYR A N 1
ATOM 701 C CA . TYR A 1 93 ? 40.130 20.684 -13.855 1.00 59.19 93 TYR A CA 1
ATOM 702 C C . TYR A 1 93 ? 41.464 21.076 -13.201 1.00 59.19 93 TYR A C 1
ATOM 704 O O . TYR A 1 93 ? 42.125 22.003 -13.672 1.00 59.19 93 TYR A O 1
ATOM 712 N N . SER A 1 94 ? 41.923 20.343 -12.181 1.00 61.56 94 SER A N 1
ATOM 713 C CA . SER A 1 94 ? 43.219 20.607 -11.540 1.00 61.56 94 SER A CA 1
ATOM 714 C C . SER A 1 94 ? 44.406 20.312 -12.471 1.00 61.56 94 SER A C 1
ATOM 716 O O . SER A 1 94 ? 45.390 21.054 -12.490 1.00 61.56 94 SER A O 1
ATOM 718 N N . SER A 1 95 ? 44.291 19.294 -13.332 1.00 56.53 95 SER A N 1
ATOM 719 C CA . SER A 1 95 ? 45.357 18.939 -14.278 1.00 56.53 95 SER A CA 1
ATOM 720 C C . SER A 1 95 ? 45.568 19.980 -15.390 1.00 56.53 95 SER A C 1
ATOM 722 O O . SER A 1 95 ? 46.664 20.062 -15.949 1.00 56.53 95 SER A O 1
ATOM 724 N N . THR A 1 96 ? 44.560 20.804 -15.705 1.00 58.09 96 THR A N 1
ATOM 725 C CA . THR A 1 96 ? 44.681 21.873 -16.714 1.00 58.09 96 THR A CA 1
ATOM 726 C C . THR A 1 96 ? 45.395 23.136 -16.222 1.00 58.09 96 THR A C 1
ATOM 728 O O . THR A 1 96 ? 45.825 23.944 -17.048 1.00 58.09 96 THR A O 1
ATOM 731 N N . ASP A 1 97 ? 45.592 23.297 -14.910 1.00 53.00 97 ASP A N 1
ATOM 732 C CA . ASP A 1 97 ? 46.295 24.457 -14.339 1.00 53.00 97 ASP A CA 1
ATOM 733 C C . ASP A 1 97 ? 47.828 24.294 -14.338 1.00 53.00 97 ASP A C 1
ATOM 735 O O . ASP A 1 97 ? 48.572 25.273 -14.436 1.00 53.00 97 ASP A O 1
ATOM 739 N N . ILE A 1 98 ? 48.337 23.056 -14.333 1.00 49.25 98 ILE A N 1
ATOM 740 C CA . ILE A 1 98 ? 49.788 22.790 -14.357 1.00 49.25 98 ILE A CA 1
ATOM 741 C C . ILE A 1 98 ? 50.406 23.076 -15.736 1.00 49.25 98 ILE A C 1
ATOM 743 O O . ILE A 1 98 ? 51.562 23.489 -15.815 1.00 49.25 98 ILE A O 1
ATOM 747 N N . ALA A 1 99 ? 49.637 22.957 -16.823 1.00 51.72 99 ALA A N 1
ATOM 748 C CA . ALA A 1 99 ? 50.134 23.207 -18.178 1.00 51.72 99 ALA A CA 1
ATOM 749 C C . ALA A 1 99 ? 50.342 24.700 -18.505 1.00 51.72 99 ALA A C 1
ATOM 751 O O . ALA A 1 99 ? 51.007 25.021 -19.488 1.00 51.72 99 ALA A O 1
ATOM 752 N N . ARG A 1 100 ? 49.801 25.629 -17.701 1.00 51.59 100 ARG A N 1
ATOM 753 C CA . ARG A 1 100 ? 49.971 27.076 -17.933 1.00 51.59 100 ARG A CA 1
ATOM 754 C C . ARG A 1 100 ? 51.099 27.713 -17.126 1.00 51.59 100 ARG A C 1
ATOM 756 O O . ARG A 1 100 ? 51.522 28.815 -17.469 1.00 51.59 100 ARG A O 1
ATOM 763 N N . LYS A 1 101 ? 51.625 27.045 -16.093 1.00 49.84 101 LYS A N 1
ATOM 764 C CA . LYS A 1 101 ? 52.628 27.650 -15.198 1.00 49.84 101 LYS A CA 1
ATOM 765 C C . LYS A 1 101 ? 54.088 27.414 -15.611 1.00 49.84 101 LYS A C 1
ATOM 767 O O . LYS A 1 101 ? 54.974 28.035 -15.039 1.00 49.84 101 LYS A O 1
ATOM 772 N N . THR A 1 102 ? 54.356 26.596 -16.630 1.00 53.03 102 THR A N 1
ATOM 773 C CA . THR A 1 102 ? 55.714 26.360 -17.165 1.00 53.03 102 THR A CA 1
ATOM 774 C C . THR A 1 102 ? 56.087 27.228 -18.373 1.00 53.03 102 THR A C 1
ATOM 776 O O . THR A 1 102 ? 57.187 27.078 -18.893 1.00 53.03 102 THR A O 1
ATOM 779 N N . SER A 1 103 ? 55.233 28.169 -18.802 1.00 52.31 103 SER A N 1
ATOM 780 C CA . SER A 1 103 ? 55.517 29.035 -19.963 1.00 52.31 103 SER A CA 1
ATOM 781 C C . SER A 1 103 ? 55.860 30.497 -19.632 1.00 52.31 103 SER A C 1
ATOM 783 O O . SER A 1 103 ? 55.994 31.297 -20.552 1.00 52.31 103 SER A O 1
ATOM 785 N N . LEU A 1 104 ? 56.034 30.862 -18.356 1.00 53.34 104 LEU A N 1
ATOM 786 C CA . LEU A 1 104 ? 56.552 32.180 -17.952 1.00 53.34 104 LEU A CA 1
ATOM 787 C C . LEU A 1 104 ? 57.729 32.041 -16.976 1.00 53.34 104 LEU A C 1
ATOM 789 O O . LEU A 1 104 ? 57.641 32.385 -15.801 1.00 53.34 104 LEU A O 1
ATOM 793 N N . SER A 1 105 ? 58.847 31.538 -17.489 1.00 51.50 105 SER A N 1
ATOM 794 C CA . SER A 1 105 ? 60.180 31.871 -16.982 1.00 51.50 105 SER A CA 1
ATOM 795 C C . SER A 1 105 ? 61.185 31.728 -18.126 1.00 51.50 105 SER A C 1
ATOM 797 O O . SER A 1 105 ? 61.791 30.671 -18.302 1.00 51.50 105 SER A O 1
ATOM 799 N N . ALA A 1 106 ? 61.297 32.783 -18.927 1.00 42.50 106 ALA A N 1
ATOM 800 C CA . ALA A 1 106 ? 62.433 33.086 -19.790 1.00 42.50 106 ALA A CA 1
ATOM 801 C C . ALA A 1 106 ? 62.578 34.609 -19.834 1.00 42.50 106 ALA A C 1
ATOM 803 O O . ALA A 1 106 ? 61.524 35.279 -19.949 1.00 42.50 106 ALA A O 1
#

Organism: Araneus ventricosus (NCBI:txid182803)

Sequence (106 aa):
MVTTGLNPSSNACGLAVINVGISNLPPIARTDLANRLLALIEQFRAVWLSRNLPCGLQTSLAMFNSLLTKLIPENDDSLYSVDRNTPLLQDLYSSTDIARKTSLSA

Radius of gyration: 26.99 Å; chains: 1; bounding box: 77×61×48 Å

Secondary structure (DSSP, 8-state):
--PPPPPS-TTS--------SGGGS-HHHHHHHHHHHHHHHHHHHHHHHHHS-GGGHHHHHHHHHHHHHHHSPPP-GGGS---TTS--HHHHHHHHHHTTTTSS--

pLDDT: mean 72.37, std 19.56, range [38.53, 97.38]

Foldseek 3Di:
DDDDDDDPDPPDPDDPPPPPDLVPDDLVVLVVVLVVLVVVLVVVVVVCVVPHDPVCSVVVCPVSVVSSVSSDDDPPCVVVCPPPPPDDPVRVVVVVVVVPPVPPDD